Protein AF-A0A3D5Q3Y5-F1 (afdb_monomer)

Radius of gyration: 20.02 Å; Cα contacts (8 Å, |Δi|>4): 44; chains: 1; bounding box: 39×48×48 Å

Solvent-accessible surface area (backbone atoms only — not comparable to full-atom values): 6487 Å² total; per-residue (Å²): 106,63,93,84,35,88,51,59,90,80,73,65,78,86,49,74,81,81,67,59,70,77,88,87,81,87,75,64,96,86,62,81,85,46,70,58,56,54,53,45,52,50,48,42,69,79,37,72,85,69,73,81,84,76,71,91,77,83,92,83,77,91,73,79,85,71,74,69,42,70,37,68,100,80,52,80,40,83,50,57,86,57,49,82,59,50,54,57,68,71,76,107

Secondary structure (DSSP, 8-state):
-GGG-TTTTTT----TTTTSPPP-----TT----HHHHHHHHHHHH-TTS---------------SPPEEESTTS-EEE-TTHHHHHHHHH-

pLDDT: mean 94.53, std 3.23, range [83.94, 98.5]

Mean predicted aligned error: 4.75 Å

Structure (mmCIF, N/CA/C/O backbone):
data_AF-A0A3D5Q3Y5-F1
#
_entry.id   AF-A0A3D5Q3Y5-F1
#
loop_
_atom_site.group_PDB
_atom_site.id
_atom_site.type_symbol
_atom_site.label_atom_id
_atom_site.label_alt_id
_atom_site.label_comp_id
_atom_site.label_asym_id
_atom_site.label_entity_id
_atom_site.label_seq_id
_atom_site.pdbx_PDB_ins_code
_atom_site.Cartn_x
_atom_site.Cartn_y
_atom_site.Cartn_z
_atom_site.occupancy
_atom_site.B_iso_or_equiv
_atom_site.auth_seq_id
_atom_site.auth_comp_id
_atom_site.auth_asym_id
_atom_site.auth_atom_id
_atom_site.pdbx_PDB_model_num
ATOM 1 N N . ALA A 1 1 ? 2.707 18.985 -5.831 1.00 87.25 1 ALA A N 1
ATOM 2 C CA . ALA A 1 1 ? 2.532 19.309 -7.267 1.00 87.25 1 ALA A CA 1
ATOM 3 C C . ALA A 1 1 ? 3.826 19.913 -7.798 1.00 87.25 1 ALA A C 1
ATOM 5 O O . ALA A 1 1 ? 4.425 20.678 -7.056 1.00 87.25 1 ALA A O 1
ATOM 6 N N . ILE A 1 2 ? 4.233 19.629 -9.044 1.00 92.06 2 ILE A N 1
ATOM 7 C CA . ILE A 1 2 ? 5.490 20.160 -9.623 1.00 92.06 2 ILE A CA 1
ATOM 8 C C . ILE A 1 2 ? 5.557 21.700 -9.612 1.00 92.06 2 ILE A C 1
ATOM 10 O O . ILE A 1 2 ? 6.613 22.287 -9.435 1.00 92.06 2 ILE A O 1
ATOM 14 N N . HIS A 1 3 ? 4.408 22.380 -9.677 1.00 94.25 3 HIS A N 1
ATOM 15 C CA . HIS A 1 3 ? 4.317 23.839 -9.522 1.00 94.25 3 HIS A CA 1
ATOM 16 C C . HIS A 1 3 ? 4.845 24.358 -8.173 1.00 94.25 3 HIS A C 1
ATOM 18 O O . HIS A 1 3 ? 5.326 25.484 -8.092 1.00 94.25 3 HIS A O 1
ATOM 24 N N . LEU A 1 4 ? 4.735 23.543 -7.121 1.00 93.50 4 LEU A N 1
ATOM 25 C CA . LEU A 1 4 ? 5.167 23.860 -5.758 1.00 93.50 4 LEU A CA 1
ATOM 26 C C . LEU A 1 4 ? 6.556 23.284 -5.444 1.00 93.50 4 LEU A C 1
ATOM 28 O O . LEU A 1 4 ? 7.069 23.503 -4.354 1.00 93.50 4 LEU A O 1
ATOM 32 N N . ASP A 1 5 ? 7.149 22.550 -6.387 1.00 91.88 5 ASP A N 1
ATOM 33 C CA . ASP A 1 5 ? 8.464 21.929 -6.263 1.00 91.88 5 ASP A CA 1
ATOM 34 C C . ASP A 1 5 ? 9.149 21.891 -7.638 1.00 91.88 5 ASP A C 1
ATOM 36 O O . ASP A 1 5 ? 8.991 20.948 -8.418 1.00 91.88 5 ASP A O 1
ATOM 40 N N . ARG A 1 6 ? 9.885 22.965 -7.948 1.00 91.25 6 ARG A N 1
ATOM 41 C CA . ARG A 1 6 ? 10.521 23.171 -9.260 1.00 91.25 6 ARG A CA 1
ATOM 42 C C . ARG A 1 6 ? 11.663 22.194 -9.542 1.00 91.25 6 ARG A C 1
ATOM 44 O O . ARG A 1 6 ? 12.008 22.009 -10.705 1.00 91.25 6 ARG A O 1
ATOM 51 N N . GLU A 1 7 ? 12.227 21.570 -8.510 1.00 93.25 7 GLU A N 1
ATOM 52 C CA . GLU A 1 7 ? 13.351 20.632 -8.620 1.00 93.25 7 GLU A CA 1
ATOM 53 C C . GLU A 1 7 ? 12.909 19.165 -8.493 1.00 93.25 7 GLU A C 1
ATOM 55 O O . GLU A 1 7 ? 13.745 18.266 -8.373 1.00 93.25 7 GLU A O 1
ATOM 60 N N . ALA A 1 8 ? 11.597 18.901 -8.583 1.00 92.38 8 ALA A N 1
ATOM 61 C CA . ALA A 1 8 ? 11.014 17.573 -8.400 1.00 92.38 8 ALA A CA 1
ATOM 62 C C . ALA A 1 8 ? 11.667 16.468 -9.257 1.00 92.38 8 ALA A C 1
ATOM 64 O O . ALA A 1 8 ? 11.725 15.323 -8.818 1.00 92.38 8 ALA A O 1
ATOM 65 N N . ASN A 1 9 ? 12.163 16.803 -10.456 1.00 92.38 9 ASN A N 1
ATOM 66 C CA . ASN A 1 9 ? 12.756 15.846 -11.400 1.00 92.38 9 ASN A CA 1
ATOM 67 C C . ASN A 1 9 ? 14.281 15.696 -11.281 1.00 92.38 9 ASN A C 1
ATOM 69 O O . ASN A 1 9 ? 14.833 14.778 -11.881 1.00 92.38 9 ASN A O 1
ATOM 73 N N . SER A 1 10 ? 14.971 16.605 -10.589 1.00 92.88 10 SER A N 1
ATOM 74 C CA . SER A 1 10 ? 16.439 16.632 -10.553 1.00 92.88 10 SER A CA 1
ATOM 75 C C . SER A 1 10 ? 17.009 16.167 -9.219 1.00 92.88 10 SER A C 1
ATOM 77 O O . SER A 1 10 ? 17.962 15.397 -9.230 1.00 92.88 10 SER A O 1
ATOM 79 N N . ASN A 1 11 ? 16.444 16.605 -8.088 1.00 87.88 11 ASN A N 1
ATOM 80 C CA . ASN A 1 11 ? 17.069 16.421 -6.767 1.00 87.88 11 ASN A CA 1
ATOM 81 C C . ASN A 1 11 ? 16.082 16.077 -5.641 1.00 87.88 11 ASN A C 1
ATOM 83 O O . ASN A 1 11 ? 16.403 16.222 -4.458 1.00 87.88 11 ASN A O 1
ATOM 87 N N . ARG A 1 12 ? 14.868 15.623 -5.966 1.00 87.69 12 ARG A N 1
ATOM 88 C CA . ARG A 1 12 ? 13.888 15.295 -4.929 1.00 87.69 12 ARG A CA 1
ATOM 89 C C . ARG A 1 12 ? 14.249 13.995 -4.215 1.00 87.69 12 ARG A C 1
ATOM 91 O O . ARG A 1 12 ? 14.379 12.944 -4.833 1.00 87.69 12 ARG A O 1
ATOM 98 N N . THR A 1 13 ? 14.319 14.068 -2.891 1.00 93.56 13 THR A N 1
ATOM 99 C CA . THR A 1 13 ? 14.335 12.897 -2.008 1.00 93.56 13 THR A CA 1
ATOM 100 C C . THR A 1 13 ? 12.958 12.720 -1.370 1.00 93.56 13 THR A C 1
ATOM 102 O O . THR A 1 13 ? 12.201 13.683 -1.248 1.00 93.56 13 THR A O 1
ATOM 105 N N . VAL A 1 14 ? 12.606 11.481 -1.018 1.00 93.19 14 VAL A N 1
ATOM 106 C CA . VAL A 1 14 ? 11.339 11.153 -0.345 1.00 93.19 14 VAL A CA 1
ATOM 107 C C . VAL A 1 14 ? 11.635 10.830 1.111 1.00 93.19 14 VAL A C 1
ATOM 109 O O . VAL A 1 14 ? 12.395 9.904 1.404 1.00 93.19 14 VAL A O 1
ATOM 112 N N . ASN A 1 15 ? 11.039 11.586 2.028 1.00 96.06 15 ASN A N 1
ATOM 113 C CA . ASN A 1 15 ? 11.157 11.347 3.458 1.00 96.06 15 ASN A CA 1
ATOM 114 C C . ASN A 1 15 ? 10.055 10.390 3.937 1.00 96.06 15 ASN A C 1
ATOM 116 O O . ASN A 1 15 ? 8.866 10.676 3.818 1.00 96.06 15 ASN A O 1
ATOM 120 N N . ALA A 1 16 ? 10.447 9.267 4.540 1.00 96.94 16 ALA A N 1
ATOM 121 C CA . ALA A 1 16 ? 9.501 8.235 4.958 1.00 96.94 16 ALA A CA 1
ATOM 122 C C . ALA A 1 16 ? 8.484 8.695 6.020 1.00 96.94 16 ALA A C 1
ATOM 124 O O . ALA A 1 16 ? 7.366 8.190 6.052 1.00 96.94 16 ALA A O 1
ATOM 125 N N . GLN A 1 17 ? 8.847 9.648 6.881 1.00 96.25 17 GLN A N 1
ATOM 126 C CA . GLN A 1 17 ? 7.995 10.099 7.981 1.00 96.25 17 GLN A CA 1
ATOM 127 C C . GLN A 1 17 ? 7.004 11.181 7.549 1.00 96.25 17 GLN A C 1
ATOM 129 O O . GLN A 1 17 ? 5.882 11.204 8.050 1.00 96.25 17 GLN A O 1
ATOM 134 N N . THR A 1 18 ? 7.417 12.101 6.676 1.00 96.62 18 THR A N 1
ATOM 135 C CA . THR A 1 18 ? 6.592 13.260 6.297 1.00 96.62 18 THR A CA 1
ATOM 136 C C . THR A 1 18 ? 5.871 13.079 4.970 1.00 96.62 18 THR A C 1
ATOM 138 O O . THR A 1 18 ? 4.803 13.659 4.800 1.00 96.62 18 THR A O 1
ATOM 141 N N . ASP A 1 19 ? 6.417 12.270 4.055 1.00 95.69 19 ASP A N 1
ATOM 142 C CA . ASP A 1 19 ? 5.929 12.208 2.671 1.00 95.69 19 ASP A CA 1
ATOM 143 C C . ASP A 1 19 ? 5.142 10.926 2.365 1.00 95.69 19 ASP A C 1
ATOM 145 O O . ASP A 1 19 ? 4.337 10.915 1.436 1.00 95.69 19 ASP A O 1
ATOM 149 N N . LEU A 1 20 ? 5.371 9.846 3.121 1.00 96.50 20 LEU A N 1
ATOM 150 C CA . LEU A 1 20 ? 4.687 8.561 2.932 1.00 96.50 20 LEU A CA 1
ATOM 151 C C . LEU A 1 20 ? 3.390 8.350 3.734 1.00 96.50 20 LEU A C 1
ATOM 153 O O . LEU A 1 20 ? 2.654 7.444 3.338 1.00 96.50 20 LEU A O 1
ATOM 157 N N . PRO A 1 21 ? 3.055 9.093 4.818 1.00 97.19 21 PRO A N 1
ATOM 158 C CA . PRO A 1 21 ? 1.758 8.929 5.471 1.00 97.19 21 PRO A CA 1
ATOM 159 C C . PRO A 1 21 ? 0.599 9.140 4.480 1.00 97.19 21 PRO A C 1
ATOM 161 O O . PRO A 1 21 ? 0.448 10.237 3.936 1.00 97.19 21 PRO A O 1
ATOM 164 N N . PRO A 1 22 ? -0.233 8.117 4.225 1.00 96.31 22 PRO A N 1
ATOM 165 C CA . PRO A 1 22 ? -1.302 8.222 3.246 1.00 96.31 22 PRO A CA 1
ATOM 166 C C . PRO A 1 22 ? -2.493 8.994 3.810 1.00 96.31 22 PRO A C 1
ATOM 168 O O . PRO A 1 22 ? -2.789 8.957 5.006 1.00 96.31 22 PRO A O 1
ATOM 171 N N . VAL A 1 23 ? -3.227 9.656 2.919 1.00 95.19 23 VAL A N 1
ATOM 172 C CA . VAL A 1 23 ? -4.472 10.345 3.265 1.00 95.19 23 VAL A CA 1
ATOM 173 C C . VAL A 1 23 ? -5.643 9.386 3.087 1.00 95.19 23 VAL A C 1
ATOM 175 O O . VAL A 1 23 ? -5.870 8.891 1.987 1.00 95.19 23 VAL A O 1
ATOM 178 N N . LEU A 1 24 ? -6.394 9.143 4.164 1.00 93.25 24 LEU A N 1
ATOM 179 C CA . LEU A 1 24 ? -7.571 8.270 4.145 1.00 93.25 24 LEU A CA 1
ATOM 180 C C . LEU A 1 24 ? -8.873 9.060 3.965 1.00 93.25 24 LEU A C 1
ATOM 182 O O . LEU A 1 24 ? -9.661 8.768 3.072 1.00 93.25 24 LEU A O 1
ATOM 186 N N . MET A 1 25 ? -9.111 10.055 4.822 1.00 93.69 25 MET A N 1
ATOM 187 C CA . MET A 1 25 ? -10.347 10.840 4.830 1.00 93.69 25 MET A CA 1
ATOM 188 C C . MET A 1 25 ? -10.156 12.186 5.535 1.00 93.69 25 MET A C 1
ATOM 190 O O . MET A 1 25 ? -9.172 12.393 6.244 1.00 93.69 25 MET A O 1
ATOM 194 N N . GLN A 1 26 ? -11.122 13.086 5.360 1.00 93.75 26 GLN A N 1
ATOM 195 C CA . GLN A 1 26 ? -11.230 14.323 6.131 1.00 93.75 26 GLN A CA 1
ATOM 196 C C . GLN A 1 26 ? -12.212 14.139 7.290 1.00 93.75 26 GLN A C 1
ATOM 198 O O . GLN A 1 26 ? -13.180 13.392 7.168 1.00 93.75 26 GLN A O 1
ATOM 203 N N . VAL A 1 27 ? -11.983 14.860 8.387 1.00 92.31 27 VAL A N 1
ATOM 204 C CA . VAL A 1 27 ? -12.881 14.894 9.547 1.00 92.31 27 VAL A CA 1
ATOM 205 C C . VAL A 1 27 ? -13.158 16.338 9.977 1.00 92.31 27 VAL A C 1
ATOM 207 O O . VAL A 1 27 ? -12.297 17.203 9.788 1.00 92.31 27 VAL A O 1
ATOM 210 N N . PRO A 1 28 ? -14.336 16.633 10.556 1.00 92.62 28 PRO A N 1
ATOM 211 C CA . PRO A 1 28 ? -14.589 17.909 11.222 1.00 92.62 28 PRO A CA 1
ATOM 212 C C . PRO A 1 28 ? -13.574 18.183 12.344 1.00 92.62 28 PRO A C 1
ATOM 214 O O . PRO A 1 28 ? -13.099 17.264 13.000 1.00 92.62 28 PRO A O 1
ATOM 217 N N . GLY A 1 29 ? -13.277 19.456 12.626 1.00 89.44 29 GLY A N 1
ATOM 218 C CA . GLY A 1 29 ? -12.202 19.831 13.563 1.00 89.44 29 GLY A CA 1
ATOM 219 C C . GLY A 1 29 ? -12.369 19.353 15.015 1.00 89.44 29 GLY A C 1
ATOM 220 O O . GLY A 1 29 ? -11.379 19.240 15.727 1.00 89.44 29 GLY A O 1
ATOM 221 N N . ASN A 1 30 ? -13.596 19.040 15.444 1.00 91.19 30 ASN A N 1
ATOM 222 C CA . ASN A 1 30 ? -13.891 18.518 16.787 1.00 91.19 30 ASN A CA 1
ATOM 223 C C . ASN A 1 30 ? -14.203 17.012 16.788 1.00 91.19 30 ASN A C 1
ATOM 225 O O . ASN A 1 30 ? -14.675 16.479 17.794 1.00 91.19 30 ASN A O 1
ATOM 229 N N . ASP A 1 31 ? -13.993 16.337 15.661 1.00 89.88 31 ASP A N 1
ATOM 230 C CA . ASP A 1 31 ? -14.239 14.911 15.523 1.00 89.88 31 ASP A CA 1
ATOM 231 C C . ASP A 1 31 ? -13.146 14.104 16.248 1.00 89.88 31 ASP A C 1
ATOM 233 O O . ASP A 1 31 ? -11.960 14.425 16.181 1.00 89.88 31 ASP A O 1
ATOM 237 N N . GLN A 1 32 ? -13.557 13.065 16.974 1.00 90.06 32 GLN A N 1
ATOM 238 C CA . GLN A 1 32 ? -12.682 12.179 17.754 1.00 90.06 32 GLN A CA 1
ATOM 239 C C . GLN A 1 32 ? -12.552 10.793 17.104 1.00 90.06 32 GLN A C 1
ATOM 241 O O . GLN A 1 32 ? -12.297 9.799 17.790 1.00 90.06 32 GLN A O 1
ATOM 246 N N . THR A 1 33 ? -12.777 10.698 15.790 1.00 90.50 33 THR A N 1
ATOM 247 C CA . THR A 1 33 ? -12.715 9.434 15.059 1.00 90.50 33 THR A CA 1
ATOM 248 C C . THR A 1 33 ? -11.361 8.765 15.265 1.00 9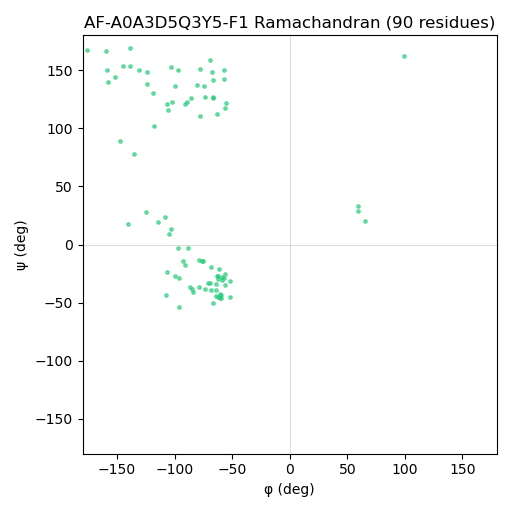0.50 33 THR A C 1
ATOM 250 O O . THR A 1 33 ? -10.303 9.302 14.942 1.00 90.50 33 THR A O 1
ATOM 253 N N . SER A 1 34 ? -11.407 7.541 15.784 1.00 92.94 34 SER A N 1
ATOM 254 C CA . SER A 1 34 ? -10.241 6.691 15.971 1.00 92.94 34 SER A CA 1
ATOM 255 C C . SER A 1 34 ? -10.152 5.675 14.842 1.00 92.94 34 SER A C 1
ATOM 257 O O . SER A 1 34 ? -11.140 5.018 14.514 1.00 92.94 34 SER A O 1
ATOM 259 N N . PHE A 1 35 ? -8.950 5.462 14.304 1.00 94.50 35 PHE A N 1
ATOM 260 C CA . PHE A 1 35 ? -8.721 4.422 13.302 1.00 94.50 35 PHE A CA 1
ATOM 261 C C . PHE A 1 35 ? -9.137 3.024 13.798 1.00 94.50 35 PHE A C 1
ATOM 263 O O . PHE A 1 35 ? -9.698 2.240 13.039 1.00 94.50 35 PHE A O 1
ATOM 270 N N . ALA A 1 36 ? -8.965 2.731 15.091 1.00 95.31 36 ALA A N 1
ATOM 271 C CA . ALA A 1 36 ? -9.403 1.465 15.681 1.00 95.31 36 ALA A CA 1
ATOM 272 C C . ALA A 1 36 ? -10.932 1.283 15.641 1.00 95.31 36 ALA A C 1
ATOM 274 O O . ALA A 1 36 ? -11.413 0.163 15.467 1.00 95.31 36 ALA A O 1
ATOM 275 N N . GLU A 1 37 ? -11.696 2.370 15.781 1.00 93.38 37 GLU A N 1
ATOM 276 C CA . GLU A 1 37 ? -13.156 2.332 15.669 1.00 93.38 37 GLU A CA 1
ATOM 277 C C . GLU A 1 37 ? -13.594 2.152 14.212 1.00 93.38 37 GLU A C 1
ATOM 279 O O . GLU A 1 37 ? -14.491 1.354 13.950 1.00 93.38 37 GLU A O 1
ATOM 284 N N . LEU A 1 38 ? -12.902 2.787 13.257 1.00 95.06 38 LEU A N 1
ATOM 285 C CA . LEU A 1 38 ? -13.136 2.553 11.827 1.00 95.06 38 LEU A CA 1
ATOM 286 C C . LEU A 1 38 ? -12.899 1.087 11.448 1.00 95.06 38 LEU A C 1
ATOM 288 O O . LEU A 1 38 ? -13.742 0.473 10.796 1.00 95.06 38 LEU A O 1
ATOM 292 N N . LEU A 1 39 ? -11.799 0.489 11.915 1.00 95.56 39 LEU A N 1
ATOM 293 C CA . LEU A 1 39 ? -11.522 -0.936 11.707 1.00 95.56 39 LEU A CA 1
ATOM 294 C C . LEU A 1 39 ? -12.606 -1.827 12.321 1.00 95.56 39 LEU A C 1
ATOM 296 O O . LEU A 1 39 ? -13.045 -2.794 11.699 1.00 95.56 39 LEU A O 1
ATOM 300 N N . ARG A 1 40 ? -13.067 -1.496 13.533 1.00 94.62 40 ARG A N 1
ATOM 301 C CA . ARG A 1 40 ? -14.148 -2.231 14.201 1.00 94.62 40 ARG A CA 1
ATOM 302 C C . ARG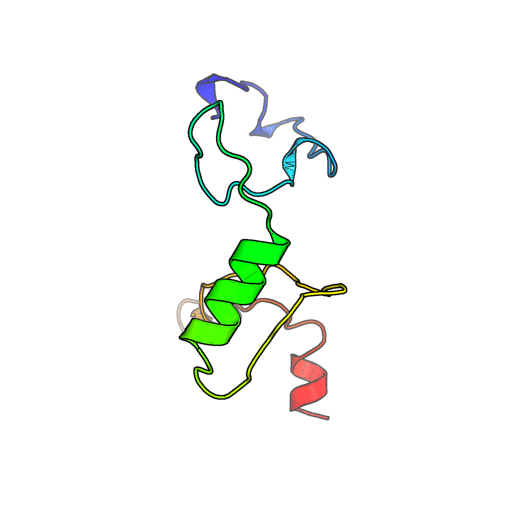 A 1 40 ? -15.440 -2.185 13.384 1.00 94.62 40 ARG A C 1
ATOM 304 O O . ARG A 1 40 ? -16.085 -3.218 13.209 1.00 94.62 40 ARG A O 1
ATOM 311 N N . GLN A 1 41 ? -15.806 -1.006 12.889 1.00 93.62 41 GLN A N 1
ATOM 312 C CA . GLN A 1 41 ? -16.993 -0.806 12.059 1.00 93.62 41 GLN A CA 1
ATOM 313 C C . GLN A 1 41 ? -16.886 -1.567 10.736 1.00 93.62 41 GLN A C 1
ATOM 315 O O . GLN A 1 41 ? -17.825 -2.278 10.381 1.00 93.62 41 GLN A O 1
ATOM 320 N N . GLN A 1 42 ? -15.731 -1.508 10.065 1.00 94.69 42 GLN A N 1
ATOM 321 C CA . GLN A 1 42 ? -15.490 -2.254 8.828 1.00 94.69 42 GLN A CA 1
ATOM 322 C C . GLN A 1 42 ? -15.634 -3.768 9.035 1.00 94.69 42 GLN A C 1
ATOM 324 O O . GLN A 1 42 ? -16.291 -4.442 8.245 1.00 94.69 42 GLN A O 1
ATOM 329 N N . MET A 1 43 ? -15.097 -4.312 10.133 1.00 94.44 43 MET A N 1
ATOM 330 C CA . MET A 1 43 ? -15.234 -5.739 10.451 1.00 94.44 43 MET A CA 1
ATOM 331 C C . MET A 1 43 ? -16.685 -6.154 10.705 1.00 94.44 43 MET A C 1
ATOM 333 O O . MET A 1 43 ? -17.095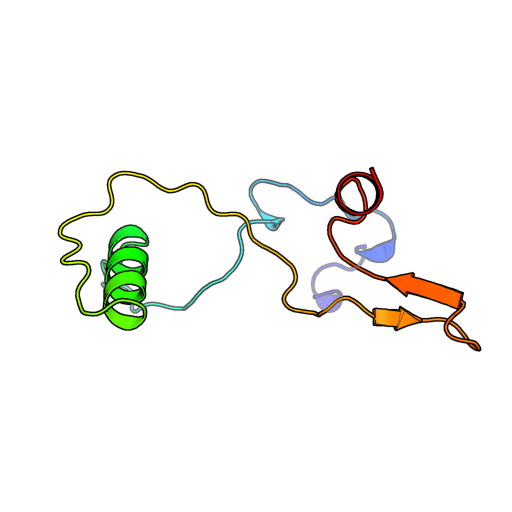 -7.234 10.283 1.00 94.44 43 MET A O 1
ATOM 337 N N . LEU A 1 44 ? -17.475 -5.313 11.377 1.00 93.88 44 LEU A N 1
ATOM 338 C CA . LEU A 1 44 ? -18.902 -5.580 11.571 1.00 93.88 44 LEU A CA 1
ATOM 339 C C . LEU A 1 44 ? -19.694 -5.474 10.266 1.00 93.88 44 LEU A C 1
ATOM 341 O O . LEU A 1 44 ? -20.652 -6.219 10.090 1.00 93.88 44 LEU A O 1
ATOM 345 N N . PHE A 1 45 ? -19.294 -4.590 9.352 1.00 94.44 45 PHE A N 1
ATOM 346 C CA . PHE A 1 45 ? -19.899 -4.497 8.027 1.00 94.44 45 PHE A CA 1
ATOM 347 C C . PHE A 1 45 ? -19.609 -5.747 7.182 1.00 94.44 45 PHE A C 1
ATOM 349 O O . PHE A 1 45 ? -20.534 -6.364 6.659 1.00 94.44 45 PHE A O 1
ATOM 356 N N . GLU A 1 46 ? -18.344 -6.165 7.092 1.00 95.00 46 GLU A N 1
ATOM 357 C CA . GLU A 1 46 ? -17.943 -7.338 6.300 1.00 95.00 46 GLU A CA 1
ATOM 358 C C . GLU A 1 46 ? -18.396 -8.662 6.924 1.00 95.00 46 GLU A C 1
ATOM 360 O O . GLU A 1 46 ? -18.683 -9.630 6.216 1.00 95.00 46 GLU A O 1
ATOM 365 N N . LYS A 1 47 ? -18.446 -8.728 8.260 1.00 92.69 47 LYS A N 1
ATOM 366 C CA . LYS A 1 47 ? -18.806 -9.931 9.019 1.00 92.69 47 LYS A CA 1
ATOM 367 C C . LYS A 1 47 ? -19.788 -9.590 10.148 1.00 92.69 47 LYS A C 1
ATOM 369 O O . LYS A 1 47 ? -19.396 -9.601 11.319 1.00 92.69 47 LYS A O 1
ATOM 374 N N . PRO A 1 48 ? -21.084 -9.387 9.850 1.00 87.19 48 PRO A N 1
ATOM 375 C CA . PRO A 1 48 ? -22.082 -8.959 10.840 1.00 87.19 48 PRO A CA 1
ATOM 376 C C . PRO A 1 48 ? -22.213 -9.857 12.082 1.00 87.19 48 PRO A C 1
ATOM 378 O O . PRO A 1 48 ? -22.594 -9.387 13.150 1.00 87.19 48 PRO A O 1
ATOM 381 N N . GLY A 1 49 ? -21.860 -11.142 11.976 1.00 88.25 49 GLY A N 1
ATOM 382 C CA . GLY A 1 49 ? -21.920 -12.104 13.083 1.00 88.25 49 GLY A CA 1
ATOM 383 C C . GLY A 1 49 ? -20.672 -12.185 13.971 1.00 88.25 49 GLY A C 1
ATOM 384 O O . GLY A 1 49 ? -20.679 -12.949 14.931 1.00 88.25 49 GLY A O 1
ATOM 385 N N . CYS A 1 50 ? -19.591 -11.450 13.679 1.00 87.56 50 CYS A N 1
ATOM 386 C CA . CYS A 1 50 ? -18.316 -11.634 14.389 1.00 87.56 50 CYS A CA 1
ATOM 387 C C . CYS A 1 50 ? -18.288 -11.054 15.815 1.00 87.56 50 CYS A C 1
ATOM 389 O O . CYS A 1 50 ? -17.383 -11.378 16.582 1.00 87.56 50 CYS A O 1
ATOM 391 N N . GLY A 1 51 ? -19.255 -10.202 16.185 1.00 87.12 51 GLY A N 1
ATOM 392 C CA . GLY A 1 51 ? -19.393 -9.677 17.548 1.00 87.12 51 GLY A CA 1
ATOM 393 C C . GLY A 1 51 ? -18.175 -8.896 18.060 1.00 87.12 51 GLY A C 1
ATOM 394 O O . GLY A 1 51 ? -17.918 -8.891 19.265 1.00 87.12 51 GLY A O 1
ATOM 395 N N . VAL A 1 52 ? -17.397 -8.256 17.174 1.00 91.81 52 VAL A N 1
ATOM 396 C CA . VAL A 1 52 ? -16.151 -7.570 17.558 1.00 91.81 52 VAL A CA 1
ATOM 397 C C . VAL A 1 52 ? -16.446 -6.418 18.519 1.00 91.81 52 VAL A C 1
ATOM 399 O O . VAL A 1 52 ? -17.018 -5.385 18.160 1.00 91.81 52 VAL A O 1
ATOM 402 N N . ARG A 1 53 ? -15.992 -6.596 19.762 1.00 92.31 53 ARG A N 1
ATOM 403 C CA . ARG A 1 53 ? -16.152 -5.619 20.843 1.0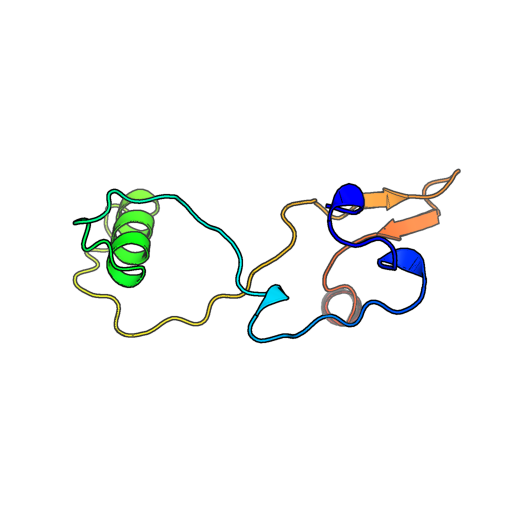0 92.31 53 ARG A CA 1
ATOM 404 C C . ARG A 1 53 ? -15.078 -4.533 20.833 1.00 92.31 53 ARG A C 1
ATOM 406 O O . ARG A 1 53 ? -15.388 -3.383 21.121 1.00 92.31 53 ARG A O 1
ATOM 413 N N . LYS A 1 54 ? -13.819 -4.891 20.562 1.00 93.25 54 LYS A N 1
ATOM 414 C CA . LYS A 1 54 ? -12.676 -3.967 20.623 1.00 93.25 54 LYS A CA 1
ATOM 415 C C . LYS A 1 54 ? -11.510 -4.475 19.774 1.00 93.25 54 LYS A C 1
ATOM 417 O O . LYS A 1 54 ? -11.196 -5.660 19.824 1.00 93.25 54 LYS A O 1
ATOM 422 N N . VAL A 1 55 ? -10.843 -3.566 19.065 1.00 95.00 55 VAL A N 1
ATOM 423 C CA . VAL A 1 55 ? -9.560 -3.822 18.394 1.00 95.00 55 VAL A CA 1
ATOM 424 C C . VAL A 1 55 ? -8.424 -3.604 19.399 1.00 95.00 55 VAL A C 1
ATOM 426 O O . VAL A 1 55 ? -8.366 -2.557 20.044 1.00 95.00 55 VAL A O 1
ATOM 429 N N . LEU A 1 56 ? -7.552 -4.602 19.569 1.00 96.00 56 LEU A N 1
ATOM 430 C CA . LEU A 1 56 ? -6.401 -4.529 20.487 1.00 96.00 56 LEU A CA 1
ATOM 431 C C . LEU A 1 56 ? -5.104 -4.115 19.782 1.00 96.00 56 LEU A C 1
ATOM 433 O O . LEU A 1 56 ? -4.243 -3.498 20.398 1.00 96.00 56 LEU A O 1
ATOM 437 N N . GLY A 1 57 ? -4.987 -4.443 18.501 1.00 95.62 57 GLY A N 1
ATOM 438 C CA . GLY A 1 57 ? -3.844 -4.154 17.648 1.00 95.62 57 GLY A CA 1
ATOM 439 C C . GLY A 1 57 ? -4.152 -4.603 16.224 1.00 95.62 57 GLY A C 1
ATOM 440 O O . GLY A 1 57 ? -5.154 -5.286 15.992 1.00 95.62 57 GLY A O 1
ATOM 441 N N . TYR A 1 58 ? -3.322 -4.185 15.279 1.00 96.62 58 TYR A N 1
ATOM 442 C CA . TYR A 1 58 ? -3.478 -4.517 13.870 1.00 96.62 58 TYR A CA 1
ATOM 443 C C . TYR A 1 58 ? -2.117 -4.533 13.170 1.00 96.62 58 TYR A C 1
ATOM 445 O O . TYR A 1 58 ? -1.255 -3.707 13.458 1.00 96.62 58 TYR A O 1
ATOM 453 N N . GLU A 1 59 ? -1.965 -5.452 12.222 1.00 97.62 59 GLU A N 1
ATOM 454 C CA . GLU A 1 59 ? -0.873 -5.476 11.251 1.00 97.62 59 GLU A CA 1
ATOM 455 C C . GLU A 1 59 ? -1.504 -5.343 9.869 1.00 97.62 59 GLU A C 1
ATOM 457 O O . GLU A 1 59 ? -2.119 -6.275 9.352 1.00 97.62 59 GLU A O 1
ATOM 462 N N . LEU A 1 60 ? -1.426 -4.140 9.307 1.00 96.56 60 LEU A N 1
ATOM 463 C CA . LEU A 1 60 ? -2.040 -3.799 8.030 1.00 96.56 60 LEU A CA 1
ATOM 464 C C . LEU A 1 60 ? -0.964 -3.268 7.099 1.00 96.56 60 LEU A C 1
ATOM 466 O O . LEU A 1 60 ? -0.123 -2.469 7.505 1.00 96.56 60 LEU A O 1
ATOM 470 N N . ASN A 1 61 ? -1.029 -3.690 5.842 1.00 96.88 61 ASN A N 1
ATOM 471 C CA . ASN A 1 61 ? -0.134 -3.231 4.794 1.00 96.88 61 ASN A CA 1
ATOM 472 C C . ASN A 1 61 ? -0.966 -2.554 3.710 1.00 96.88 61 ASN A C 1
ATOM 474 O O . ASN A 1 61 ? -1.945 -3.130 3.231 1.00 96.88 61 ASN A O 1
ATOM 478 N N . PHE A 1 62 ? -0.568 -1.349 3.305 1.00 97.12 62 PHE A N 1
ATOM 479 C CA . PHE A 1 62 ? -1.093 -0.771 2.075 1.00 97.12 62 PHE A CA 1
ATOM 480 C C . PHE A 1 62 ? -0.597 -1.590 0.887 1.00 97.12 62 PHE A C 1
ATOM 482 O O . PHE A 1 62 ? 0.543 -2.056 0.860 1.00 97.12 62 PHE A O 1
ATOM 489 N N . TYR A 1 63 ? -1.469 -1.773 -0.094 1.00 97.38 63 TYR A N 1
ATOM 490 C CA . TYR A 1 63 ? -1.151 -2.467 -1.328 1.00 97.38 63 TYR A CA 1
ATOM 491 C C . TYR A 1 63 ? -1.788 -1.731 -2.500 1.00 97.38 63 TYR A C 1
ATOM 493 O O . TYR A 1 63 ? -2.787 -1.030 -2.338 1.00 97.38 63 TYR A O 1
ATOM 501 N N . ASP A 1 64 ? -1.188 -1.889 -3.673 1.00 96.94 64 ASP A N 1
ATOM 502 C CA . ASP A 1 64 ? -1.739 -1.344 -4.904 1.00 96.94 64 ASP A CA 1
ATOM 503 C C . ASP A 1 64 ? -3.054 -2.056 -5.255 1.00 96.94 64 ASP A C 1
ATOM 505 O O . ASP A 1 64 ? -3.104 -3.286 -5.320 1.00 96.94 64 ASP A O 1
ATOM 509 N N . ALA A 1 65 ? -4.118 -1.278 -5.458 1.00 96.56 65 ALA A N 1
ATOM 510 C CA . ALA A 1 65 ? -5.422 -1.791 -5.865 1.00 96.56 65 ALA A CA 1
ATOM 511 C C . ALA A 1 65 ? -5.458 -2.169 -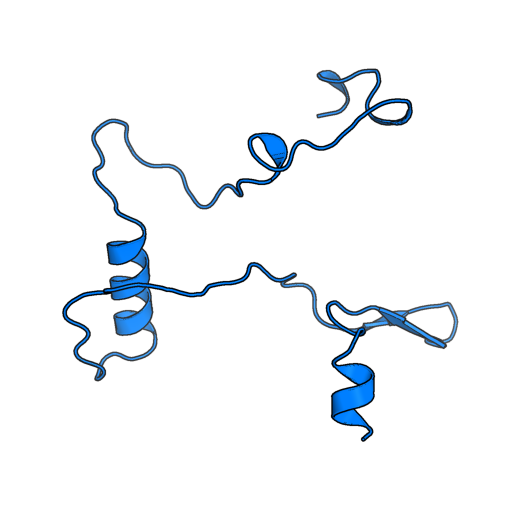7.356 1.00 96.56 65 ALA A C 1
ATOM 513 O O . ALA A 1 65 ? -6.389 -2.856 -7.786 1.00 96.56 65 ALA A O 1
ATOM 514 N N . GLN A 1 66 ? -4.468 -1.739 -8.148 1.00 97.69 66 GLN A N 1
ATOM 515 C CA . GLN A 1 66 ? -4.340 -2.157 -9.537 1.00 97.69 66 GLN A CA 1
ATOM 516 C C . GLN A 1 66 ? -4.021 -3.665 -9.614 1.00 97.69 66 GLN A C 1
ATOM 518 O O . GLN A 1 66 ? -3.066 -4.136 -8.990 1.00 97.69 66 GLN A O 1
ATOM 523 N N . PRO A 1 67 ? -4.798 -4.452 -10.381 1.00 97.38 67 PRO A N 1
ATOM 524 C CA . PRO A 1 67 ? -4.540 -5.878 -10.529 1.00 97.38 67 PRO A CA 1
ATOM 525 C C . PRO A 1 67 ? -3.264 -6.151 -11.337 1.00 97.38 67 PRO A C 1
ATOM 527 O O . PRO A 1 67 ? -2.818 -5.332 -12.143 1.00 97.38 67 PRO A O 1
ATOM 530 N N . ALA A 1 68 ? -2.711 -7.354 -11.157 1.00 97.62 68 ALA A N 1
ATOM 531 C CA . ALA A 1 68 ? -1.654 -7.877 -12.018 1.00 97.62 68 ALA A CA 1
ATOM 532 C C . ALA A 1 68 ? -2.114 -7.902 -13.483 1.00 97.62 68 ALA A C 1
ATOM 534 O O . ALA A 1 68 ? -3.268 -8.231 -13.764 1.00 97.62 68 ALA A O 1
ATOM 535 N N . SER A 1 69 ? -1.213 -7.597 -14.414 1.00 98.12 69 SER A N 1
ATOM 536 C CA . SER A 1 69 ? -1.530 -7.595 -15.845 1.00 98.12 69 SER A CA 1
ATOM 537 C C . SER A 1 69 ? -0.356 -8.065 -16.697 1.00 98.12 69 SER A C 1
ATOM 539 O O . SER A 1 69 ? 0.806 -7.932 -16.301 1.00 98.12 69 SER A O 1
ATOM 541 N N . LEU A 1 70 ? -0.678 -8.616 -17.870 1.00 98.50 70 LEU A N 1
ATOM 542 C CA . LEU A 1 70 ? 0.294 -8.795 -18.940 1.00 98.50 70 LEU A CA 1
ATOM 543 C C . LEU A 1 70 ? 0.467 -7.474 -19.690 1.00 98.50 70 LEU A C 1
ATOM 545 O O . LEU A 1 70 ? -0.507 -6.769 -19.958 1.00 98.50 70 LEU A O 1
ATOM 549 N N . VAL A 1 71 ? 1.710 -7.135 -20.011 1.00 98.12 71 VAL A N 1
ATOM 550 C CA . VAL A 1 71 ? 2.081 -5.892 -20.695 1.00 98.12 71 VAL A CA 1
ATOM 551 C C . VAL A 1 71 ? 3.150 -6.159 -21.757 1.00 98.12 71 VAL A C 1
ATOM 553 O O . VAL A 1 71 ? 3.751 -7.231 -21.811 1.00 98.12 71 VAL A O 1
ATOM 556 N N . GLY A 1 72 ? 3.407 -5.164 -22.607 1.00 98.19 72 GLY A N 1
ATOM 557 C CA . GLY A 1 72 ? 4.283 -5.289 -23.776 1.00 98.19 72 GLY A CA 1
ATOM 558 C C . GLY A 1 72 ? 3.488 -5.504 -25.064 1.00 98.19 72 GLY A C 1
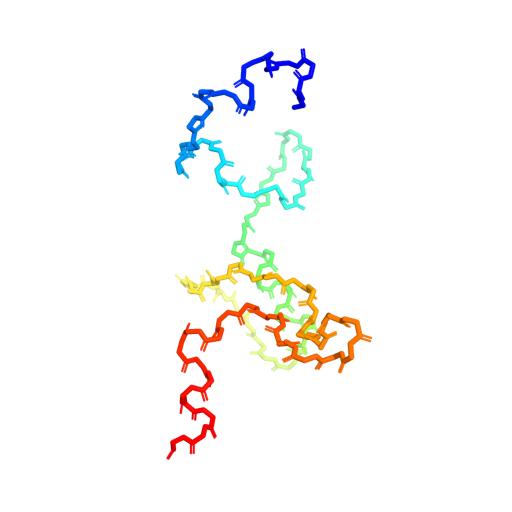ATOM 559 O O . GLY A 1 72 ? 2.314 -5.862 -25.027 1.00 98.19 72 GLY A O 1
ATOM 560 N N . LEU A 1 73 ? 4.121 -5.267 -26.219 1.00 97.81 73 LEU A N 1
ATOM 561 C CA . LEU A 1 73 ? 3.447 -5.301 -27.527 1.00 97.81 73 LEU A CA 1
ATOM 562 C C . LEU A 1 73 ? 2.802 -6.665 -27.822 1.00 97.81 73 LEU A C 1
ATOM 564 O O . LEU A 1 73 ? 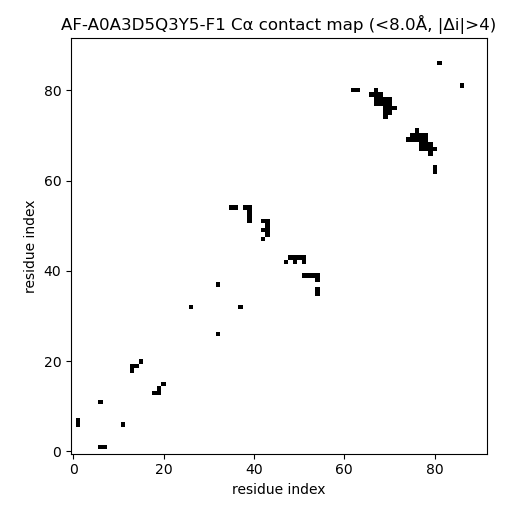1.828 -6.736 -28.569 1.00 97.81 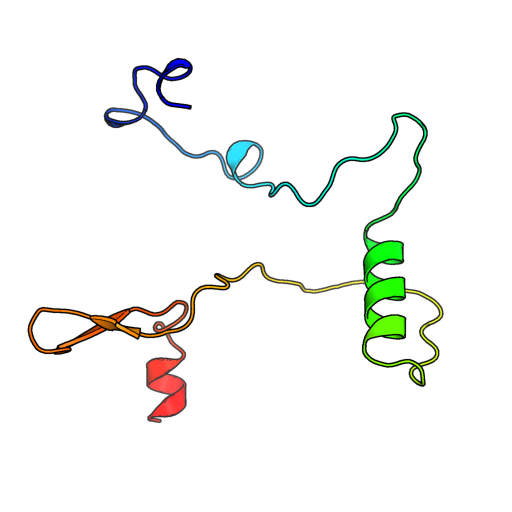73 LEU A O 1
ATOM 568 N N . ARG A 1 74 ? 3.361 -7.735 -27.250 1.00 97.81 74 ARG A N 1
ATOM 569 C CA . ARG A 1 74 ? 2.864 -9.107 -27.382 1.00 97.81 74 ARG A CA 1
ATOM 570 C C . ARG A 1 74 ? 2.594 -9.765 -26.029 1.00 97.81 74 ARG A C 1
ATOM 572 O O . ARG A 1 74 ? 2.708 -10.980 -25.932 1.00 97.81 74 ARG A O 1
ATOM 579 N N . GLU A 1 75 ? 2.277 -8.971 -25.002 1.00 98.19 75 GLU A N 1
ATOM 580 C CA . GLU A 1 75 ? 1.956 -9.481 -23.654 1.00 98.19 75 GLU A CA 1
ATOM 581 C C . GLU A 1 75 ? 3.094 -10.308 -23.016 1.00 98.19 75 GLU A C 1
ATOM 583 O O . GLU A 1 75 ? 2.875 -11.256 -22.268 1.00 98.19 75 GLU A O 1
ATOM 588 N N . GLU A 1 76 ? 4.340 -9.947 -23.325 1.00 98.19 76 GLU A N 1
ATOM 589 C CA . GLU A 1 76 ? 5.543 -10.718 -22.983 1.00 98.19 76 GLU A CA 1
ATOM 590 C C . GLU A 1 76 ? 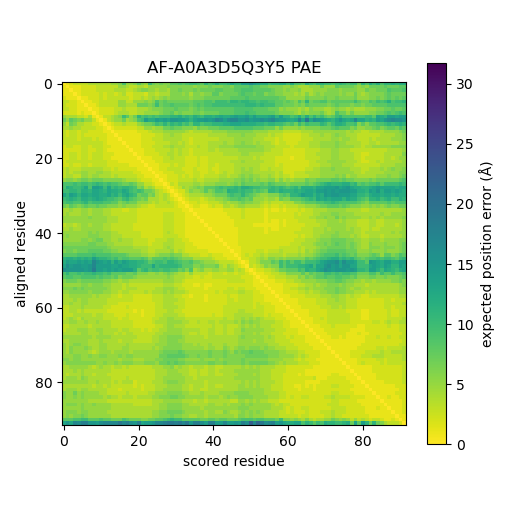5.987 -10.549 -21.523 1.00 98.19 76 GLU A C 1
ATOM 592 O O . GLU A 1 76 ? 6.837 -11.301 -21.043 1.00 98.19 76 GLU A O 1
ATOM 597 N N . PHE A 1 77 ? 5.444 -9.559 -20.811 1.00 98.38 77 PHE A N 1
ATOM 598 C CA . PHE A 1 77 ? 5.866 -9.211 -19.458 1.00 98.38 77 PHE A CA 1
ATOM 599 C C . PHE A 1 77 ? 4.702 -9.254 -18.476 1.00 98.38 77 PHE A C 1
ATOM 601 O O . PHE A 1 77 ? 3.575 -8.908 -18.816 1.00 98.38 77 PHE A O 1
ATOM 608 N N . ILE A 1 78 ? 5.000 -9.598 -17.223 1.00 98.00 78 ILE A N 1
ATOM 609 C CA . ILE A 1 78 ? 4.052 -9.516 -16.109 1.00 98.00 78 ILE A CA 1
ATOM 610 C C . ILE A 1 78 ? 4.381 -8.268 -15.292 1.00 98.00 78 ILE A C 1
ATOM 612 O O . ILE A 1 78 ? 5.485 -8.142 -14.762 1.00 98.00 78 ILE A O 1
ATOM 616 N N . ALA A 1 79 ? 3.408 -7.371 -15.146 1.00 98.06 79 ALA A N 1
ATOM 617 C CA . ALA A 1 79 ? 3.474 -6.247 -14.223 1.00 98.06 79 ALA A CA 1
ATOM 618 C C . ALA A 1 79 ? 2.556 -6.525 -13.027 1.00 98.06 79 ALA A C 1
ATOM 620 O O . ALA A 1 79 ? 1.337 -6.650 -13.172 1.00 98.06 79 ALA A O 1
ATOM 621 N N . SER A 1 80 ? 3.142 -6.657 -11.837 1.00 97.56 80 SER A N 1
ATOM 622 C CA . SER A 1 80 ? 2.392 -6.879 -10.602 1.00 97.56 80 SER A CA 1
ATOM 623 C C . SER A 1 80 ? 3.200 -6.481 -9.370 1.00 97.56 80 SER A C 1
ATOM 625 O O . SER A 1 80 ? 4.425 -6.605 -9.348 1.00 97.56 80 SER A O 1
ATOM 627 N N . ALA A 1 81 ? 2.505 -6.046 -8.319 1.00 97.25 81 ALA A N 1
ATOM 628 C CA . ALA A 1 81 ? 3.098 -5.897 -6.999 1.00 97.25 81 ALA A CA 1
ATOM 629 C C . ALA A 1 81 ? 3.471 -7.271 -6.411 1.00 97.25 81 ALA A C 1
ATOM 631 O O . ALA A 1 81 ? 2.763 -8.257 -6.609 1.00 97.25 81 ALA A O 1
ATOM 632 N N . ARG A 1 82 ? 4.536 -7.309 -5.598 1.00 97.25 82 ARG A N 1
ATOM 633 C CA . ARG A 1 82 ? 4.957 -8.485 -4.806 1.00 97.25 82 ARG A CA 1
ATOM 634 C C . ARG A 1 82 ? 5.418 -9.709 -5.620 1.00 97.25 82 ARG A C 1
ATOM 636 O O . ARG A 1 82 ? 5.435 -10.809 -5.072 1.00 97.25 82 ARG A O 1
ATOM 643 N N . LEU A 1 83 ? 5.799 -9.550 -6.896 1.00 97.75 83 LEU A N 1
ATOM 644 C CA . LEU A 1 83 ? 6.416 -10.643 -7.674 1.00 97.75 83 LEU A CA 1
ATOM 645 C C . LEU A 1 83 ? 7.608 -11.252 -6.927 1.00 97.75 83 LEU A C 1
ATOM 647 O O . LEU A 1 83 ? 7.691 -12.471 -6.799 1.00 97.75 83 LEU A O 1
ATOM 651 N N . ASP A 1 84 ? 8.466 -10.397 -6.371 1.00 96.00 84 ASP A N 1
ATOM 652 C CA . ASP A 1 84 ? 9.427 -10.787 -5.346 1.00 96.00 84 ASP A CA 1
ATOM 653 C C . ASP A 1 84 ? 8.705 -10.898 -3.981 1.00 96.00 84 ASP A C 1
ATOM 655 O O . ASP A 1 84 ? 8.215 -9.899 -3.455 1.00 96.00 84 ASP A O 1
ATOM 659 N N . ASN A 1 85 ? 8.515 -12.072 -3.380 1.00 96.06 85 ASN A N 1
ATOM 660 C CA . ASN A 1 85 ? 8.869 -13.407 -3.872 1.00 96.06 85 ASN A CA 1
ATOM 661 C C . ASN A 1 85 ? 7.645 -14.297 -4.139 1.00 96.06 85 ASN A C 1
ATOM 663 O O . ASN A 1 85 ? 7.771 -15.522 -4.197 1.00 96.06 85 ASN A O 1
ATOM 667 N N . LEU A 1 86 ? 6.445 -13.715 -4.290 1.00 97.62 86 LEU A N 1
ATOM 668 C CA . LEU A 1 86 ? 5.228 -14.511 -4.487 1.00 97.62 86 LEU A CA 1
ATOM 669 C C . LEU A 1 86 ? 5.272 -15.347 -5.768 1.00 97.62 86 LEU A C 1
ATOM 671 O O . LEU A 1 86 ? 4.651 -16.407 -5.805 1.00 97.62 86 LEU A O 1
ATOM 675 N N . LEU A 1 87 ? 6.018 -14.917 -6.790 1.00 96.75 87 LEU A N 1
ATOM 676 C CA . LEU A 1 87 ? 6.188 -15.702 -8.011 1.00 96.75 87 LEU A CA 1
ATOM 677 C C . LEU A 1 87 ? 6.886 -17.036 -7.721 1.00 96.75 87 LEU A C 1
ATOM 679 O O . LEU A 1 87 ? 6.416 -18.082 -8.166 1.00 96.75 87 LEU A O 1
ATOM 683 N N . SER A 1 88 ? 7.961 -17.018 -6.929 1.00 97.75 88 SER A N 1
ATOM 684 C CA . SER A 1 88 ? 8.651 -18.249 -6.534 1.00 97.75 88 SER A CA 1
ATOM 685 C C . SER A 1 88 ? 7.790 -19.098 -5.605 1.00 97.75 88 SER A C 1
ATOM 687 O O . SER A 1 88 ? 7.761 -20.310 -5.766 1.00 97.75 88 SER A O 1
ATOM 689 N N . CYS A 1 89 ? 7.049 -18.483 -4.674 1.00 97.75 89 CYS A N 1
ATOM 690 C CA . CYS A 1 89 ? 6.122 -19.207 -3.795 1.00 97.75 89 CYS A CA 1
ATOM 691 C C . CYS A 1 89 ? 4.969 -19.886 -4.545 1.00 97.75 89 CYS A C 1
ATOM 693 O O . CYS A 1 89 ? 4.397 -20.836 -4.029 1.00 97.75 89 CYS A O 1
ATOM 695 N N . TYR A 1 90 ? 4.580 -19.369 -5.712 1.00 96.62 90 TYR A N 1
ATOM 696 C CA . TYR A 1 90 ? 3.528 -19.969 -6.529 1.00 96.62 90 TYR A CA 1
ATOM 697 C C . TYR A 1 90 ? 4.026 -21.182 -7.328 1.00 96.62 90 TYR A C 1
ATOM 699 O O . TYR A 1 90 ? 3.268 -22.125 -7.535 1.00 96.62 90 TYR A O 1
ATOM 707 N N . ILE A 1 91 ? 5.274 -21.135 -7.810 1.00 95.44 91 ILE A N 1
ATOM 708 C CA . ILE A 1 91 ? 5.864 -22.184 -8.658 1.00 95.44 91 ILE A CA 1
ATOM 709 C C . ILE A 1 91 ? 6.506 -23.308 -7.830 1.00 95.44 91 ILE A C 1
ATOM 711 O O . ILE A 1 91 ? 6.482 -24.458 -8.269 1.00 95.44 91 ILE A O 1
ATOM 715 N N . GLY A 1 92 ? 7.131 -22.966 -6.699 1.00 83.94 92 GLY A N 1
ATOM 716 C CA . GLY A 1 92 ? 7.830 -23.906 -5.814 1.00 83.94 92 GLY A CA 1
ATOM 717 C C . GLY A 1 92 ? 6.887 -24.764 -4.987 1.00 83.94 92 GLY A C 1
ATOM 718 O O . GLY A 1 92 ? 7.229 -25.953 -4.802 1.00 83.94 92 GLY A O 1
#

Foldseek 3Di:
DCVVPVCCPPDDDADCPPRVDDDDDDDDPPDPDDPFVVVQVVCCVVPVPPPDPGDPDDDDDDDDPDAWAQDDPVSPDIDDPCVPPVVVVVVD

Sequence (92 aa):
AIHLDREANSNRTVNAQTDLPPVLMQVPGNDQTSFAELLRQQMLFEKPGCGVRKVLGYELNFYDAQPASLVGLREEFIASARLDNLLSCYIG